Protein 3M3G (pdb70)

Organism: Hypocrea virens (NCBI:txid29875)

Foldseek 3Di:
DKEFADQVLQDFAAFLVPFQQPDDCQHCCNVPVDGGSVPQPPPSQEWAAQQQVGHPRNQQQWWKWKADDHAIDIHGHSHHDNHGIYGHPVNVCRRPVNCRVVVRMDDIDMDTDDNVSVVD

B-factor: mean 12.73, std 6.45, range [5.53, 40.03]

Structure (mmCIF, N/CA/C/O backbone):
data_3M3G
#
_entry.id   3M3G
#
_cell.length_a   28.238
_cell.length_b   46.365
_cell.length_c   88.104
_cell.angle_alpha   90.00
_cell.angle_beta   90.00
_cell.angle_gamma   90.00
#
_symmetry.space_group_name_H-M   'P 21 21 21'
#
loop_
_entity.id
_entity.type
_entity.pdbx_description
1 polymer 'Epl1 protein'
2 non-polymer 'BROMIDE ION'
3 non-polymer 'ZINC ION'
4 non-polymer 1,2-ETHANEDIOL
5 water water
#
loop_
_atom_site.group_PDB
_atom_site.id
_atom_site.type_symbol
_atom_site.label_atom_id
_atom_site.label_alt_id
_atom_site.label_comp_id
_atom_site.label_asym_id
_atom_site.label_entity_id
_atom_site.label_seq_id
_atom_site.pdbx_PDB_ins_code
_atom_site.Cartn_x
_atom_site.Cartn_y
_atom_site.Cartn_z
_atom_site.occupancy
_atom_site.B_iso_or_equiv
_atom_site.auth_seq_id
_atom_site.auth_comp_id
_atom_site.auth_asym_id
_atom_site.auth_atom_id
_atom_site.pdbx_PDB_model_num
ATOM 1 N N . ASP A 1 1 ? 6.410 25.177 21.044 1.00 14.55 19 ASP A N 1
ATOM 2 C CA . ASP A 1 1 ? 6.845 23.890 20.525 1.00 11.72 19 ASP A CA 1
ATOM 3 C C . ASP A 1 1 ? 7.609 23.128 21.586 1.00 12.27 19 ASP A C 1
ATOM 4 O O . ASP A 1 1 ? 8.335 23.721 22.385 1.00 14.79 19 ASP A O 1
ATOM 9 N N . THR A 1 2 ? 7.431 21.816 21.612 1.00 10.94 20 THR A N 1
ATOM 10 C CA . THR A 1 2 ? 8.104 20.992 22.603 1.00 10.27 20 THR A CA 1
ATOM 11 C C . THR A 1 2 ? 9.543 20.735 22.151 1.00 10.20 20 THR A C 1
ATOM 12 O O . THR A 1 2 ? 9.794 20.409 20.987 1.00 10.40 20 THR A O 1
ATOM 16 N N . VAL A 1 3 ? 10.488 20.911 23.068 1.00 8.90 21 VAL A N 1
ATOM 17 C CA . VAL A 1 3 ? 11.894 20.654 22.784 1.00 7.71 21 VAL A CA 1
ATOM 18 C C . VAL A 1 3 ? 12.414 19.680 23.820 1.00 7.39 21 VAL A C 1
ATOM 19 O O . VAL A 1 3 ? 12.272 19.919 25.014 1.00 8.82 21 VAL A O 1
ATOM 23 N N . SER A 1 4 ? 13.006 18.581 23.361 1.00 7.31 22 SER A N 1
ATOM 24 C CA . SER A 1 4 ? 13.686 17.654 24.257 1.00 8.06 22 SER A CA 1
ATOM 25 C C . SER A 1 4 ? 15.099 17.421 23.740 1.00 7.30 22 SER A C 1
ATOM 26 O O . SER A 1 4 ? 15.508 18.036 22.757 1.00 8.05 22 SER A O 1
ATOM 29 N N . TYR A 1 5 ? 15.850 16.558 24.415 1.00 8.41 23 TYR A N 1
ATOM 30 C CA . TYR A 1 5 ? 17.218 16.275 24.004 1.00 8.55 23 TYR A CA 1
ATOM 31 C C . TYR A 1 5 ? 17.408 14.807 23.681 1.00 9.68 23 TYR A C 1
ATOM 32 O O . TYR A 1 5 ? 16.648 13.942 24.136 1.00 8.71 23 TYR A O 1
ATOM 41 N N . ASP A 1 6 ? 18.437 14.538 22.889 1.00 9.08 24 ASP A N 1
ATOM 42 C CA . ASP A 1 6 ? 18.803 13.183 22.509 1.00 8.39 24 ASP A CA 1
ATOM 43 C C . ASP A 1 6 ? 20.319 13.194 22.354 1.00 8.48 24 ASP A C 1
ATOM 44 O O . ASP A 1 6 ? 20.848 13.905 21.495 1.00 7.74 24 ASP A O 1
ATOM 49 N N . THR A 1 7 ? 21.014 12.443 23.207 1.00 9.38 25 THR A N 1
ATOM 50 C CA . THR A 1 7 ? 22.471 12.477 23.213 1.00 9.33 25 THR A CA 1
ATOM 51 C C . THR A 1 7 ? 23.080 11.920 21.918 1.00 10.23 25 THR A C 1
ATOM 52 O O . THR A 1 7 ? 24.277 12.071 21.667 1.00 8.68 25 THR A O 1
ATOM 56 N N . GLY A 1 8 ? 22.257 11.301 21.078 1.00 9.88 26 GLY A N 1
ATOM 57 C CA . GLY A 1 8 ? 22.731 10.890 19.769 1.00 8.60 26 GLY A CA 1
ATOM 58 C C . GLY A 1 8 ? 23.271 12.078 18.985 1.00 7.78 26 GLY A C 1
ATOM 59 O O . GLY A 1 8 ? 24.227 11.948 18.206 1.00 9.10 26 GLY A O 1
ATOM 60 N N . TYR A 1 9 ? 22.662 13.245 19.180 1.00 6.62 27 TYR A N 1
ATOM 61 C CA . TYR A 1 9 ? 23.099 14.453 18.468 1.00 6.99 27 TYR A CA 1
ATOM 62 C C . TYR A 1 9 ? 24.378 15.057 19.034 1.00 6.63 27 TYR A C 1
ATOM 63 O O . TYR A 1 9 ? 24.931 15.968 18.435 1.00 7.67 27 TYR A O 1
ATOM 72 N N . ASP A 1 10 ? 24.839 14.549 20.184 1.00 6.49 28 ASP A N 1
ATOM 73 C CA . ASP A 1 10 ? 26.109 14.994 20.775 1.00 7.06 28 ASP A CA 1
ATOM 74 C C . ASP A 1 10 ? 27.312 14.198 20.281 1.00 8.99 28 ASP A C 1
ATOM 75 O O . ASP A 1 10 ? 28.448 14.501 20.644 1.00 10.07 28 ASP A O 1
ATOM 80 N N . ASN A 1 11 ? 27.062 13.179 19.463 1.00 8.73 29 ASN A N 1
ATOM 81 C CA . ASN A 1 11 ? 28.128 12.302 18.995 1.00 9.82 29 ASN A CA 1
ATOM 82 C C . ASN A 1 11 ? 28.728 12.800 17.679 1.00 7.69 29 ASN A C 1
ATOM 83 O O . ASN A 1 11 ? 28.149 12.615 16.610 1.00 7.70 29 ASN A O 1
ATOM 88 N N . GLY A 1 12 ? 29.893 13.433 17.761 1.00 8.42 30 GLY A N 1
ATOM 89 C CA . GLY A 1 12 ? 30.543 13.945 16.567 1.00 8.58 30 GLY A CA 1
ATOM 90 C C . GLY A 1 12 ? 30.868 12.898 15.512 1.00 6.96 30 GLY A C 1
ATOM 91 O O . GLY A 1 12 ? 30.947 13.218 14.323 1.00 8.00 30 GLY A O 1
ATOM 92 N N . SER A 1 13 ? 31.088 11.659 15.939 1.00 7.55 31 SER A N 1
ATOM 93 C CA . SER A 1 13 ? 31.480 10.606 15.010 1.00 8.82 31 SER A CA 1
ATOM 94 C C . SER A 1 13 ? 30.292 9.920 14.341 1.00 7.19 31 SER A C 1
ATOM 95 O O . SER A 1 13 ? 30.473 9.030 13.506 1.00 10.01 31 SER A O 1
ATOM 98 N N . ARG A 1 14 ? 29.076 10.335 14.688 1.00 7.25 32 ARG A N 1
ATOM 99 C CA . ARG A 1 14 ? 27.901 9.703 14.095 1.00 7.36 32 ARG A CA 1
ATOM 100 C C . ARG A 1 14 ? 27.787 10.037 12.618 1.00 7.92 32 ARG A C 1
ATOM 101 O O . ARG A 1 14 ? 27.813 11.206 12.241 1.00 7.71 32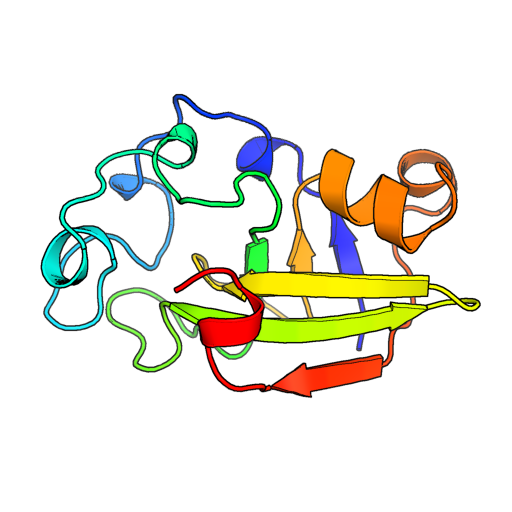 ARG A O 1
ATOM 109 N N . SER A 1 15 ? 27.670 8.995 11.795 1.00 8.07 33 SER A N 1
ATOM 110 C CA . SER A 1 15 ? 27.498 9.138 10.353 1.00 8.47 33 SER A CA 1
ATOM 111 C C . SER A 1 15 ? 26.193 9.859 10.039 1.00 7.15 33 SER A C 1
ATOM 112 O O . SER A 1 15 ? 25.156 9.574 10.660 1.00 7.39 33 SER A O 1
ATOM 115 N N . LEU A 1 16 ? 26.229 10.774 9.068 1.00 7.02 34 LEU A N 1
ATOM 116 C CA . LEU A 1 16 ? 24.994 11.424 8.614 1.00 7.77 34 LEU A CA 1
ATOM 117 C C . LEU A 1 16 ? 24.059 10.416 7.935 1.00 8.10 34 LEU A C 1
ATOM 118 O O . LEU A 1 16 ? 22.881 10.699 7.739 1.00 9.98 34 LEU A O 1
ATOM 123 N N . ASN A 1 17 ? 24.570 9.231 7.614 1.00 7.83 35 ASN A N 1
ATOM 124 C CA . ASN A 1 17 ? 23.706 8.171 7.101 1.00 11.08 35 ASN A CA 1
ATOM 125 C C . ASN A 1 17 ? 22.656 7.776 8.125 1.00 10.30 35 ASN A C 1
ATOM 126 O O . ASN A 1 17 ? 21.622 7.200 7.775 1.00 13.82 35 ASN A O 1
ATOM 131 N N . ASP A 1 18 ? 22.923 8.080 9.391 1.00 10.70 36 ASP A N 1
ATOM 132 C CA . ASP A 1 18 ? 22.046 7.678 10.482 1.00 13.15 36 ASP A CA 1
ATOM 133 C C . ASP A 1 18 ? 21.014 8.732 10.869 1.00 11.01 36 ASP A C 1
ATOM 134 O O . ASP A 1 18 ? 20.282 8.547 11.839 1.00 15.09 36 ASP A O 1
ATOM 139 N N . VAL A 1 19 ? 20.978 9.841 10.142 1.00 9.40 37 VAL A N 1
ATOM 140 C CA . VAL A 1 19 ? 19.895 10.818 10.292 1.00 7.76 37 VAL A CA 1
ATOM 141 C C . VAL A 1 19 ? 19.193 10.993 8.942 1.00 9.14 37 VAL A C 1
ATOM 142 O O . VAL A 1 19 ? 19.694 10.530 7.910 1.00 8.77 37 VAL A O 1
ATOM 146 N N . SER A 1 20 ? 18.033 11.646 8.934 1.00 6.67 38 SER A N 1
ATOM 147 C CA . SER A 1 20 ? 17.271 11.778 7.690 1.00 8.16 38 SER A CA 1
ATOM 148 C C . SER A 1 20 ? 18.040 12.523 6.600 1.00 7.93 38 SER A C 1
ATOM 149 O O . SER A 1 20 ? 17.962 12.176 5.426 1.00 9.23 38 SER A O 1
ATOM 152 N N . CYS A 1 21 ? 18.786 13.549 6.991 1.00 7.64 39 CYS A N 1
ATOM 153 C CA . CYS A 1 21 ? 19.359 14.472 6.020 1.00 6.76 39 CYS A CA 1
ATOM 154 C C . CYS A 1 21 ? 20.733 14.030 5.522 1.00 8.09 39 CYS A C 1
ATOM 155 O O . CYS A 1 21 ? 21.714 14.758 5.626 1.00 8.41 39 CYS A O 1
ATOM 158 N N . SER A 1 22 ? 20.767 12.817 4.976 1.00 7.06 40 SER A N 1
ATOM 159 C CA . SER A 1 22 ? 21.997 12.176 4.522 1.00 8.09 40 SER A CA 1
ATOM 160 C C 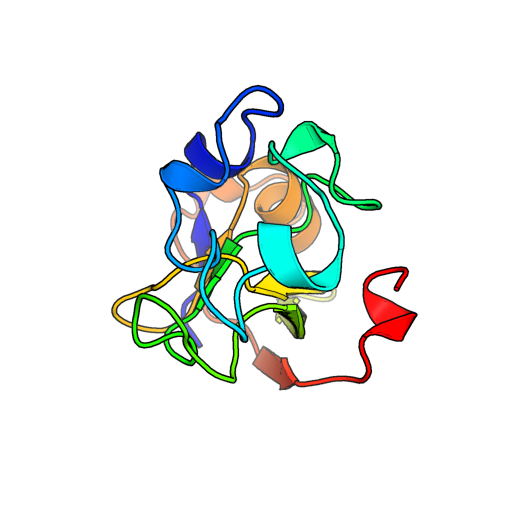. SER A 1 22 ? 22.302 12.540 3.069 1.00 9.17 40 SER A C 1
ATOM 161 O O . SER A 1 22 ? 22.796 13.635 2.787 1.00 8.35 40 SER A O 1
ATOM 164 N N . ASP A 1 23 ? 22.006 11.620 2.153 1.00 10.75 41 ASP A N 1
ATOM 165 C CA . ASP A 1 23 ? 22.173 11.877 0.726 1.00 9.02 41 ASP A CA 1
ATOM 166 C C . ASP A 1 23 ? 20.855 12.274 0.058 1.00 9.87 41 ASP A C 1
ATOM 167 O O . ASP A 1 23 ? 19.940 12.749 0.734 1.00 9.82 41 ASP A O 1
ATOM 172 N N . GLY A 1 24 ? 20.751 12.108 -1.258 1.00 9.75 42 GLY A N 1
ATOM 173 C CA . GLY A 1 24 ? 19.628 12.673 -1.987 1.00 9.48 42 GLY A CA 1
ATOM 174 C C . GLY A 1 24 ? 19.897 14.146 -2.246 1.00 9.46 42 GLY A C 1
ATOM 175 O O . GLY A 1 24 ? 20.767 14.737 -1.607 1.00 9.37 42 GLY A O 1
ATOM 176 N N . PRO A 1 25 ? 19.153 14.757 -3.179 1.00 10.06 43 PRO A N 1
ATOM 177 C CA . PRO A 1 25 ? 19.428 16.152 -3.539 1.00 9.81 43 PRO A CA 1
ATOM 178 C C . PRO A 1 25 ? 19.349 17.118 -2.356 1.00 10.16 43 PRO A C 1
ATOM 179 O O . PRO A 1 25 ? 20.097 18.099 -2.331 1.00 11.69 43 PRO A O 1
ATOM 183 N N . ASN A 1 26 ? 18.462 16.848 -1.401 1.00 8.62 44 ASN A N 1
ATOM 184 C CA . ASN A 1 26 ? 18.266 17.748 -0.269 1.00 10.14 44 ASN A CA 1
ATOM 185 C C . ASN A 1 26 ? 19.120 17.396 0.941 1.00 9.11 44 ASN A C 1
ATOM 186 O O . ASN A 1 26 ? 19.142 18.138 1.917 1.00 9.30 44 ASN A O 1
ATOM 191 N N . GLY A 1 27 ? 19.834 16.278 0.862 1.00 8.81 45 GLY A N 1
ATOM 192 C CA . GLY A 1 27 ? 20.668 15.817 1.961 1.00 7.63 45 GLY A CA 1
ATOM 193 C C . GLY A 1 27 ? 21.899 16.678 2.199 1.00 7.78 45 GLY A C 1
ATOM 194 O O . GLY A 1 27 ? 22.395 17.348 1.291 1.00 9.74 45 GLY A O 1
ATOM 195 N N . LEU A 1 28 ? 22.404 16.656 3.429 1.00 8.01 46 LEU A N 1
ATOM 196 C CA . LEU A 1 28 ? 23.552 17.482 3.789 1.00 7.87 46 LEU A CA 1
ATOM 197 C C . LEU A 1 28 ? 24.869 16.909 3.261 1.00 8.47 46 LEU A C 1
ATOM 198 O O . LEU A 1 28 ? 25.827 17.655 3.034 1.00 9.98 46 LEU A O 1
ATOM 203 N N . GLU A 1 29 ? 24.931 15.595 3.074 1.00 7.75 47 GLU A N 1
ATOM 204 C CA . GLU A 1 29 ? 26.091 15.003 2.411 1.00 10.10 47 GLU A CA 1
ATOM 205 C C . GLU A 1 29 ? 26.210 15.577 1.006 1.00 8.54 47 GLU A C 1
ATOM 206 O O . GLU A 1 29 ? 27.279 16.011 0.579 1.00 9.63 47 GLU A O 1
ATOM 212 N N . THR A 1 30 ? 25.087 15.606 0.302 1.00 8.46 48 THR A N 1
ATOM 213 C CA . THR A 1 30 ? 25.051 16.065 -1.079 1.00 10.94 48 THR A CA 1
ATOM 214 C C . THR A 1 30 ? 25.366 17.547 -1.193 1.00 12.28 48 THR A C 1
ATOM 215 O O . THR A 1 30 ? 26.145 17.969 -2.059 1.00 12.98 48 THR A O 1
ATOM 219 N N . ARG A 1 31 ? 24.775 18.340 -0.308 1.00 10.07 49 ARG A N 1
ATOM 220 C CA . ARG A 1 31 ? 24.862 19.785 -0.419 1.00 10.90 49 ARG A CA 1
ATOM 221 C C . ARG A 1 31 ? 26.140 20.372 0.161 1.00 13.26 49 ARG A C 1
ATOM 222 O O . ARG A 1 31 ? 26.643 21.369 -0.345 1.00 13.87 49 ARG A O 1
ATOM 230 N N . TYR A 1 32 ? 26.674 19.747 1.204 1.00 10.59 50 TYR A N 1
ATOM 231 C CA . TYR A 1 32 ? 27.810 20.329 1.925 1.00 13.19 50 TYR A CA 1
ATOM 232 C C . TYR A 1 32 ? 29.036 19.418 2.008 1.00 13.29 50 TYR A C 1
ATOM 233 O O . TYR A 1 32 ? 30.087 19.841 2.497 1.00 14.57 50 TYR A O 1
ATOM 242 N N . HIS A 1 33 ? 28.899 18.187 1.529 1.00 11.28 51 HIS A N 1
ATOM 243 C CA . HIS A 1 33 ? 29.935 17.162 1.640 1.00 13.65 51 HIS A CA 1
ATOM 244 C C . HIS A 1 33 ? 30.408 16.943 3.081 1.00 11.81 51 HIS A C 1
ATOM 245 O O . HIS A 1 33 ? 31.600 16.797 3.347 1.00 14.13 51 HIS A O 1
ATOM 252 N N . TRP A 1 34 ? 29.458 16.924 4.008 1.00 10.60 52 TRP A N 1
ATOM 253 C CA . TRP A 1 34 ? 29.734 16.480 5.371 1.00 9.51 52 TRP A CA 1
ATOM 254 C C . TRP A 1 34 ? 29.368 15.006 5.425 1.00 9.10 52 TRP A C 1
ATOM 255 O O . TRP A 1 34 ? 28.392 14.580 4.804 1.00 11.00 52 TRP A O 1
ATOM 266 N N . SER A 1 35 ? 30.127 14.221 6.178 1.00 9.75 53 SER A N 1
ATOM 267 C CA . SER A 1 35 ? 29.799 12.809 6.332 1.00 9.47 53 SER A CA 1
ATOM 268 C C . SER A 1 35 ? 29.478 12.424 7.771 1.00 7.84 53 SER A C 1
ATOM 269 O O . SER A 1 35 ? 28.991 11.323 8.009 1.00 8.00 53 SER A O 1
ATOM 272 N N . THR A 1 36 ? 29.748 13.333 8.710 1.00 6.09 54 THR A N 1
ATOM 273 C CA . THR A 1 36 ? 29.453 13.115 10.126 1.00 5.64 54 THR A CA 1
ATOM 274 C C . THR A 1 36 ? 28.867 14.354 10.789 1.00 6.56 54 THR A C 1
ATOM 275 O O . THR A 1 36 ? 28.961 15.471 10.263 1.00 6.67 54 THR A O 1
ATOM 279 N N . GLN A 1 37 ? 28.282 14.153 11.965 1.00 6.59 55 GLN A N 1
ATOM 280 C CA . GLN A 1 37 ? 27.748 15.263 12.747 1.00 6.86 55 GLN A CA 1
ATOM 281 C C . GLN A 1 37 ? 28.839 16.239 13.163 1.00 6.31 55 GLN A C 1
ATOM 282 O O . GLN A 1 37 ? 28.628 17.445 13.124 1.00 7.58 55 GLN A O 1
ATOM 288 N N . GLY A 1 38 ? 30.009 15.718 13.543 1.00 6.69 56 GLY A N 1
ATOM 289 C CA . GLY A 1 38 ? 31.096 16.554 14.029 1.00 7.27 56 GLY A CA 1
ATOM 290 C C . GLY A 1 38 ? 31.683 17.498 12.995 1.00 7.65 56 GLY A C 1
ATOM 291 O O . GLY A 1 38 ? 32.418 18.423 13.339 1.00 8.49 56 GLY A O 1
ATOM 292 N N . GLN A 1 39 ? 31.375 17.260 11.725 1.00 6.56 57 GLN A N 1
ATOM 293 C CA . GLN A 1 39 ? 31.842 18.139 10.647 1.00 6.88 57 GLN A CA 1
ATOM 294 C C . GLN A 1 39 ? 30.936 19.346 10.395 1.00 9.52 57 GLN A C 1
ATOM 295 O O . GLN A 1 39 ? 31.297 20.250 9.632 1.00 10.16 57 GLN A O 1
ATOM 301 N N . ILE A 1 40 ? 29.762 19.360 11.020 1.00 8.21 58 ILE A N 1
ATOM 302 C CA . ILE A 1 40 ? 28.826 20.469 10.844 1.00 8.68 58 ILE A CA 1
ATOM 303 C C . ILE A 1 40 ? 29.369 21.679 11.606 1.00 9.59 58 ILE A C 1
ATOM 304 O O . ILE A 1 40 ? 29.719 21.566 12.769 1.00 10.20 58 ILE A O 1
ATOM 309 N N . PRO A 1 41 ? 29.482 22.843 10.941 1.00 10.60 59 PRO A N 1
ATOM 310 C CA . PRO A 1 41 ? 30.219 23.982 11.519 1.00 15.39 59 PRO A CA 1
ATOM 311 C C . PRO A 1 41 ? 30.007 24.285 13.015 1.00 17.53 59 PRO A C 1
ATOM 312 O O . PRO A 1 41 ? 30.982 24.387 13.768 1.00 20.85 59 PRO A O 1
ATOM 316 N N . ARG A 1 42 ? 28.756 24.427 13.430 1.00 12.82 60 ARG A N 1
ATOM 317 C CA A ARG A 1 42 ? 28.431 24.760 14.819 0.73 10.74 60 ARG A CA 1
ATOM 318 C CA B ARG A 1 42 ? 28.419 24.762 14.809 0.27 10.80 60 ARG A CA 1
ATOM 319 C C . ARG A 1 42 ? 27.935 23.552 15.619 1.00 10.21 60 ARG A C 1
ATOM 320 O O . ARG A 1 42 ? 27.194 23.701 16.591 1.00 8.96 60 ARG A O 1
ATOM 335 N N . PHE A 1 43 ? 28.341 22.353 15.213 1.00 9.68 61 PHE A N 1
ATOM 336 C CA . PHE A 1 43 ? 28.070 21.170 16.023 1.00 8.80 61 PHE A CA 1
ATOM 337 C C . PHE A 1 43 ? 28.493 21.522 17.461 1.00 9.54 61 PHE A C 1
ATOM 338 O O . PHE A 1 43 ? 29.563 22.123 17.659 1.00 9.03 61 PHE A O 1
ATOM 346 N N . PRO A 1 44 ? 27.688 21.138 18.473 1.00 8.19 62 PRO A N 1
ATOM 347 C CA . PRO A 1 44 ? 26.523 20.244 18.467 1.00 7.08 62 PRO A CA 1
ATOM 348 C C . PRO A 1 44 ? 25.160 20.946 18.418 1.00 7.51 62 PRO A C 1
ATOM 349 O O . PRO A 1 44 ? 24.172 20.393 18.917 1.00 7.38 62 PRO A O 1
ATOM 353 N N . TYR A 1 45 ? 25.094 22.134 17.826 1.00 7.08 63 TYR A N 1
ATOM 354 C CA . TYR A 1 45 ? 23.818 22.853 17.712 1.00 7.24 63 TYR A CA 1
ATOM 355 C C . TYR A 1 45 ? 23.006 22.328 16.531 1.00 8.09 63 TYR A C 1
ATOM 356 O O . TYR A 1 45 ? 22.776 23.024 15.542 1.00 7.29 63 TYR A O 1
ATOM 365 N N . ILE A 1 46 ? 22.594 21.071 16.672 1.00 6.29 64 ILE A N 1
ATOM 366 C CA . ILE A 1 46 ? 21.859 20.350 15.641 1.00 8.55 64 ILE A CA 1
ATOM 367 C C . ILE A 1 46 ? 20.758 19.522 16.293 1.00 5.76 64 ILE A C 1
ATOM 368 O O . ILE A 1 46 ? 20.762 19.303 17.501 1.00 6.89 64 ILE A O 1
ATOM 373 N N . GLY A 1 47 ? 19.810 19.063 15.488 1.00 6.55 65 GLY A N 1
ATOM 374 C CA . GLY A 1 47 ? 18.793 18.169 16.003 1.00 7.35 65 GLY A CA 1
ATOM 375 C C . GLY A 1 47 ? 17.759 17.791 14.968 1.00 6.09 65 GLY A C 1
ATOM 376 O O . GLY A 1 47 ? 17.922 18.068 13.774 1.00 6.79 65 GLY A O 1
ATOM 377 N N . GLY A 1 48 ? 16.718 17.111 15.429 1.00 6.68 66 GLY A N 1
ATOM 378 C CA . GLY A 1 48 ? 15.598 16.742 14.584 1.00 6.86 66 GLY A CA 1
ATOM 379 C C . GLY A 1 48 ? 14.444 17.713 14.762 1.00 7.41 66 GLY A C 1
ATOM 380 O O . GLY A 1 48 ? 14.269 18.289 15.842 1.00 6.74 66 GLY A O 1
ATOM 381 N N . ALA A 1 49 ? 13.653 17.879 13.704 1.00 7.49 67 ALA A N 1
ATOM 382 C CA . ALA A 1 49 ? 12.500 18.770 13.713 1.00 7.56 67 ALA A CA 1
ATOM 383 C C . ALA A 1 49 ? 11.353 18.135 12.940 1.00 8.18 67 ALA A C 1
ATOM 384 O O . ALA A 1 49 ? 11.585 17.429 11.953 1.00 7.13 67 ALA A O 1
ATOM 386 N N . ALA A 1 50 ? 10.119 18.388 13.380 1.00 7.25 68 ALA A N 1
ATOM 387 C CA . ALA A 1 50 ? 8.958 17.857 12.669 1.00 7.24 68 ALA A CA 1
ATOM 388 C C . ALA A 1 50 ? 8.900 18.323 11.208 1.00 7.34 68 ALA A C 1
ATOM 389 O O . ALA A 1 50 ? 8.352 17.628 10.346 1.00 7.40 68 ALA A O 1
ATOM 391 N N . ALA A 1 51 ? 9.460 19.499 10.933 1.00 6.42 69 ALA A N 1
ATOM 392 C CA . ALA A 1 51 ? 9.525 20.002 9.563 1.00 9.14 69 ALA A CA 1
ATOM 393 C C . ALA A 1 51 ? 10.251 19.031 8.628 1.00 8.67 69 ALA A C 1
ATOM 394 O O . ALA A 1 51 ? 9.975 18.994 7.424 1.00 9.74 69 ALA A O 1
ATOM 396 N N . VAL A 1 52 ? 11.185 18.256 9.173 1.00 7.10 70 VAL A N 1
ATOM 397 C CA . VAL A 1 52 ? 11.864 17.230 8.380 1.00 7.26 70 VAL A CA 1
ATOM 398 C C . VAL A 1 52 ? 11.044 15.944 8.430 1.00 7.30 70 VAL A C 1
ATOM 399 O O . VAL A 1 52 ? 11.083 15.207 9.417 1.00 8.22 70 VAL A O 1
ATOM 403 N N . ALA A 1 53 ? 10.309 15.662 7.355 1.00 6.89 71 ALA A N 1
ATOM 404 C CA . ALA A 1 53 ? 9.413 14.508 7.333 1.00 7.20 71 ALA A CA 1
ATOM 405 C C . ALA A 1 53 ? 10.176 13.192 7.245 1.00 7.26 71 ALA A C 1
ATOM 406 O O . ALA A 1 53 ? 9.654 12.132 7.610 1.00 8.69 71 ALA A O 1
ATOM 408 N N . GLY A 1 54 ? 11.405 13.264 6.746 1.00 8.47 72 GLY A N 1
ATOM 409 C CA . GLY A 1 54 ? 12.208 12.082 6.510 1.00 9.15 72 GLY A CA 1
ATOM 410 C C . GLY A 1 54 ? 13.263 12.336 5.453 1.00 9.86 72 GLY A C 1
ATOM 411 O O . GLY A 1 54 ? 13.646 13.482 5.196 1.00 8.32 72 GLY A O 1
ATOM 412 N N . TRP A 1 55 ? 13.741 11.254 4.852 1.00 8.76 73 TRP A N 1
ATOM 413 C CA . TRP A 1 55 ? 14.804 11.324 3.854 1.00 9.00 73 TRP A CA 1
ATOM 414 C C . TRP A 1 55 ? 14.480 12.297 2.713 1.00 9.75 73 TRP A C 1
ATOM 415 O O . TRP A 1 55 ? 13.349 12.349 2.228 1.00 9.86 73 TRP A O 1
ATOM 426 N N . ASN A 1 56 ? 15.489 13.058 2.292 1.00 8.89 74 ASN A N 1
ATOM 427 C CA . ASN A 1 56 ? 15.359 14.021 1.198 1.00 7.72 74 ASN A CA 1
ATOM 428 C C . ASN A 1 56 ? 14.373 15.168 1.451 1.00 9.88 74 ASN A C 1
ATOM 429 O O . ASN A 1 56 ? 13.906 15.820 0.509 1.00 10.64 74 ASN A O 1
ATOM 434 N N . SER A 1 57 ? 14.069 15.430 2.723 1.00 9.10 75 SER A N 1
ATOM 435 C CA . SER A 1 57 ? 13.206 16.558 3.051 1.00 9.05 75 SER A CA 1
ATOM 436 C C . SER A 1 57 ? 13.780 17.900 2.591 1.00 7.76 75 SER A C 1
ATOM 437 O O . SER A 1 57 ? 14.959 18.189 2.795 1.00 8.85 75 SER A O 1
ATOM 440 N N . ALA A 1 58 ? 12.931 18.748 2.017 1.00 8.35 76 ALA A N 1
ATOM 441 C CA . ALA A 1 58 ? 13.367 20.092 1.652 1.00 10.31 76 ALA A CA 1
ATOM 442 C C . ALA A 1 58 ? 13.687 20.951 2.877 1.00 12.57 76 ALA A C 1
ATOM 443 O O . ALA A 1 58 ? 14.336 21.994 2.759 1.00 13.35 76 ALA A O 1
ATOM 445 N N . SER A 1 59 ? 13.250 20.502 4.052 1.00 9.77 77 SER A N 1
ATOM 446 C CA . SER A 1 59 ? 13.563 21.203 5.301 1.00 9.88 77 SER A CA 1
ATOM 447 C C . SER A 1 59 ? 14.898 20.779 5.908 1.00 8.65 77 SER A C 1
ATOM 448 O O . SER A 1 59 ? 15.316 21.318 6.933 1.00 8.74 77 SER A O 1
ATOM 451 N N . CYS A 1 60 ? 15.569 19.808 5.291 1.00 8.52 78 CYS A N 1
ATOM 452 C CA . CYS A 1 60 ? 16.921 19.469 5.729 1.00 7.83 78 CYS A CA 1
ATOM 453 C C . CYS A 1 60 ? 17.802 20.709 5.661 1.00 9.30 78 CYS A C 1
ATOM 454 O O . CYS A 1 60 ? 17.778 21.443 4.668 1.00 9.82 78 CYS A O 1
ATOM 457 N N . GLY A 1 61 ? 18.582 20.942 6.708 1.00 9.36 79 GLY A N 1
ATOM 458 C CA . GLY A 1 61 ? 19.509 22.057 6.688 1.00 9.10 79 GLY A CA 1
ATOM 459 C C . GLY A 1 61 ? 18.869 23.414 6.912 1.00 11.48 79 GLY A C 1
ATOM 460 O O . GLY A 1 61 ? 19.492 24.434 6.636 1.00 11.60 79 GLY A O 1
ATOM 461 N N . THR A 1 62 ? 17.631 23.440 7.398 1.00 8.91 80 THR A N 1
ATOM 462 C CA . THR A 1 62 ? 17.023 24.701 7.807 1.00 8.39 80 THR A CA 1
ATOM 463 C C . THR A 1 62 ? 17.516 25.075 9.205 1.00 7.94 80 THR A C 1
ATOM 464 O O . THR A 1 62 ? 17.908 24.207 9.993 1.00 7.29 80 THR A O 1
ATOM 468 N N . CYS A 1 63 ? 17.521 26.372 9.488 1.00 8.52 81 CYS A N 1
ATOM 469 C CA . CYS A 1 63 ? 18.000 26.896 10.756 1.00 8.36 81 CYS A CA 1
ATOM 470 C C . CYS A 1 63 ? 16.828 27.394 11.593 1.00 7.74 81 CYS A C 1
ATOM 471 O O . CYS A 1 63 ? 15.938 28.079 11.080 1.00 8.90 81 CYS A O 1
ATOM 474 N N . TRP A 1 64 ? 16.836 27.044 12.879 1.00 7.90 82 TRP A N 1
ATOM 475 C CA . TRP A 1 64 ? 15.719 27.324 13.778 1.00 7.44 82 TRP A CA 1
ATOM 476 C C . TRP A 1 64 ? 16.175 28.039 15.040 1.00 8.24 82 TRP A C 1
ATOM 477 O O . TRP A 1 64 ? 17.114 27.602 15.730 1.00 8.23 82 TRP A O 1
ATOM 488 N N . LYS A 1 65 ? 15.490 29.139 15.330 1.00 7.49 83 LYS A N 1
ATOM 489 C CA . LYS A 1 65 ? 15.708 29.890 16.556 1.00 8.09 83 LYS A CA 1
ATOM 490 C C . LYS A 1 65 ? 14.789 29.346 17.634 1.00 9.37 83 LYS A C 1
ATOM 491 O O . LYS A 1 65 ? 13.570 29.335 17.465 1.00 9.44 83 LYS A O 1
ATOM 497 N N . LEU A 1 66 ? 15.373 28.876 18.734 1.00 7.12 84 LEU A N 1
ATOM 498 C CA . LEU A 1 66 ? 14.600 28.333 19.846 1.00 7.27 84 LEU A CA 1
ATOM 499 C C . LEU A 1 66 ? 14.779 29.248 21.043 1.00 8.16 84 LEU A C 1
ATOM 500 O O . LEU A 1 66 ? 15.910 29.571 21.410 1.00 8.26 84 LEU A O 1
ATOM 505 N N . GLN A 1 67 ? 13.660 29.663 21.637 1.00 7.30 85 GLN A N 1
ATOM 506 C CA . GLN A 1 67 ? 13.672 30.551 22.802 1.00 7.73 85 GLN A CA 1
ATOM 507 C C . GLN A 1 67 ? 12.981 29.911 23.999 1.00 8.30 85 GLN A C 1
ATOM 508 O O . GLN A 1 67 ? 11.879 29.391 23.878 1.00 8.32 85 GLN A O 1
ATOM 514 N N . TYR A 1 68 ? 13.637 29.971 25.156 1.00 7.04 86 TYR A N 1
ATOM 515 C CA . TYR A 1 68 ? 13.082 29.446 26.398 1.00 8.45 86 TYR A CA 1
ATOM 516 C C . TYR A 1 68 ? 13.701 30.167 27.594 1.00 9.32 86 TYR A C 1
ATOM 517 O O . TYR A 1 68 ? 14.928 30.283 27.693 1.00 8.93 86 TYR A O 1
ATOM 526 N N . SER A 1 69 ? 12.836 30.677 28.469 1.00 9.21 87 SER A N 1
ATOM 527 C CA . SER A 1 69 ? 13.231 31.238 29.761 1.00 10.91 87 SER A CA 1
ATOM 528 C C . SER A 1 69 ? 14.426 32.179 29.672 1.00 9.81 87 SER A C 1
ATOM 529 O O . SER A 1 69 ? 15.388 32.052 30.432 1.00 11.69 87 SER A O 1
ATOM 532 N N . GLY A 1 70 ? 14.345 33.117 28.736 1.00 10.44 88 GLY A N 1
ATOM 533 C CA . 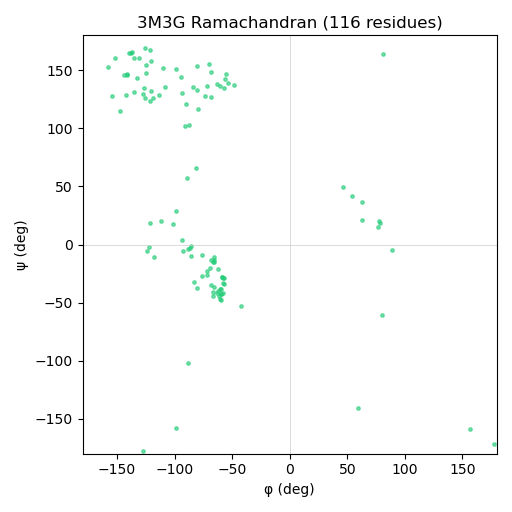GLY A 1 70 ? 15.354 34.152 28.579 1.00 10.64 88 GLY A CA 1
ATOM 534 C C . GLY A 1 70 ? 16.521 33.811 27.667 1.00 9.55 88 GLY A C 1
ATOM 535 O O . GLY A 1 70 ? 17.372 34.669 27.400 1.00 9.87 88 GLY A O 1
ATOM 536 N N . HIS A 1 71 ? 16.555 32.571 27.184 1.00 8.85 89 HIS A N 1
ATOM 537 C CA . HIS A 1 71 ? 17.667 32.080 26.373 1.00 7.80 89 HIS A CA 1
ATOM 538 C C . HIS A 1 71 ? 17.273 31.856 24.921 1.00 7.12 89 HIS A C 1
ATOM 539 O O . HIS A 1 71 ? 16.116 31.550 24.613 1.00 8.79 89 HIS A O 1
ATOM 546 N N . THR A 1 72 ? 18.256 31.989 24.036 1.00 7.40 90 THR A N 1
ATOM 547 C CA . THR A 1 72 ? 18.045 31.790 22.610 1.00 7.61 90 THR A CA 1
ATOM 548 C C . THR A 1 72 ? 19.187 30.962 22.065 1.00 10.62 90 THR A C 1
ATOM 549 O O . THR A 1 72 ? 20.360 31.245 22.328 1.00 10.92 90 THR A O 1
ATOM 553 N N . ILE A 1 73 ? 18.848 29.925 21.311 1.00 8.35 91 ILE A N 1
ATOM 554 C CA . ILE A 1 73 ? 19.861 29.196 20.567 1.00 7.87 91 ILE A CA 1
ATOM 555 C C . ILE A 1 73 ? 19.401 29.045 19.133 1.00 7.31 91 ILE A C 1
ATOM 556 O O . ILE A 1 73 ? 18.216 29.180 18.840 1.00 8.04 91 ILE A O 1
ATOM 561 N N . TYR A 1 74 ? 20.346 28.771 18.242 1.00 7.53 92 TYR A N 1
ATOM 562 C CA . TYR A 1 74 ? 20.032 28.496 16.848 1.00 7.71 92 TYR A CA 1
ATOM 563 C C . TYR A 1 74 ? 20.505 27.094 16.541 1.00 9.44 92 TYR A C 1
ATOM 564 O O . TYR A 1 74 ? 21.671 26.765 16.780 1.00 8.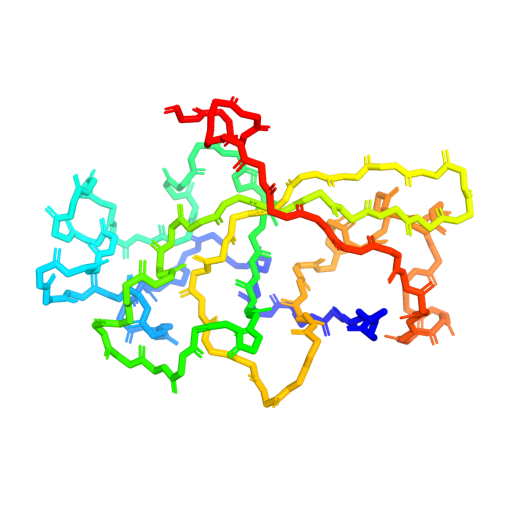99 92 TYR A O 1
ATOM 573 N N . VAL A 1 75 ? 19.609 26.260 16.015 1.00 7.12 93 VAL A N 1
ATOM 574 C CA . VAL A 1 75 ? 19.977 24.889 15.683 1.00 7.80 93 VAL A CA 1
ATOM 575 C C . VAL A 1 75 ? 19.685 24.545 14.227 1.00 7.45 93 VAL A C 1
ATOM 576 O O . VAL A 1 75 ? 18.715 25.031 13.640 1.00 7.28 93 VAL A O 1
ATOM 580 N N . LEU A 1 76 ? 20.522 23.684 13.662 1.00 5.77 94 LEU A N 1
ATOM 581 C CA . LEU A 1 76 ? 20.333 23.202 12.298 1.00 6.73 94 LEU A CA 1
ATOM 582 C C . LEU A 1 76 ? 19.548 21.899 12.335 1.00 7.37 94 LEU A C 1
ATOM 583 O O . LEU A 1 76 ? 19.882 20.982 13.096 1.00 7.81 94 LEU A O 1
ATOM 588 N N . ALA A 1 77 ? 18.495 21.830 11.525 1.00 7.12 95 ALA A N 1
ATOM 589 C CA . ALA A 1 77 ? 17.681 20.620 11.414 1.00 6.84 95 ALA A CA 1
ATOM 590 C C . ALA A 1 77 ? 18.385 19.608 10.511 1.00 7.29 95 ALA A C 1
ATOM 591 O O . ALA A 1 77 ? 18.603 19.866 9.324 1.00 7.78 95 ALA A O 1
ATOM 593 N N . VAL A 1 78 ? 18.746 18.464 11.079 1.00 6.65 96 VAL A N 1
ATOM 594 C CA . VAL A 1 78 ? 19.474 17.435 10.342 1.00 7.05 96 VAL A CA 1
ATOM 595 C C . VAL A 1 78 ? 18.727 16.108 10.334 1.00 8.77 96 VAL A C 1
ATOM 596 O O . VAL A 1 78 ? 19.187 15.141 9.734 1.00 7.87 96 VAL A O 1
ATOM 600 N N . ASP A 1 79 ? 17.578 16.059 11.009 1.00 6.98 97 ASP A N 1
ATOM 601 C CA . ASP A 1 79 ? 16.893 14.793 11.234 1.00 7.14 97 ASP A CA 1
ATOM 602 C C . ASP A 1 79 ? 15.388 15.016 11.376 1.00 6.62 97 ASP A C 1
ATOM 603 O O . ASP A 1 79 ? 14.930 16.125 11.645 1.00 7.23 97 ASP A O 1
ATOM 608 N N . HIS A 1 80 ? 14.646 13.934 11.182 1.00 6.39 98 HIS A N 1
ATOM 609 C CA . HIS A 1 80 ? 13.214 13.848 11.453 1.00 6.98 98 HIS A CA 1
ATOM 610 C C . HIS A 1 80 ? 12.915 13.904 12.947 1.00 7.47 98 HIS A C 1
ATOM 611 O O . HIS A 1 80 ? 13.709 13.442 13.761 1.00 6.68 98 HIS A O 1
ATOM 618 N N . ALA A 1 81 ? 11.762 14.469 13.296 1.00 6.75 99 ALA A N 1
ATOM 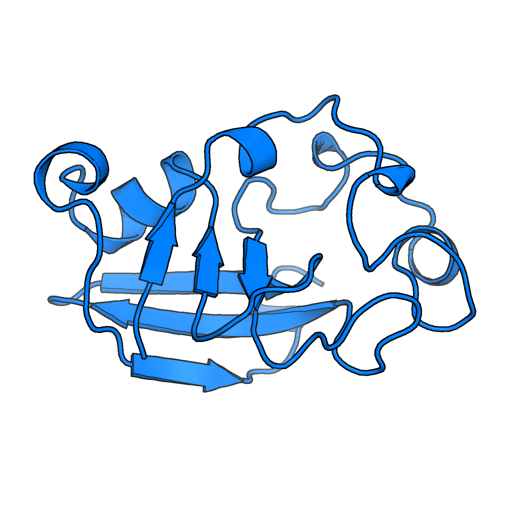619 C CA . ALA A 1 81 ? 11.186 14.331 14.633 1.00 7.19 99 ALA A CA 1
ATOM 620 C C . ALA A 1 81 ? 9.669 14.190 14.453 1.00 7.13 99 ALA A C 1
ATOM 621 O O . ALA A 1 81 ? 9.087 14.781 13.531 1.00 8.37 99 ALA A O 1
ATOM 623 N N . ALA A 1 82 ? 9.023 13.416 15.323 1.00 5.53 100 ALA A N 1
ATOM 624 C CA . ALA A 1 82 ? 7.572 13.230 15.201 1.00 7.21 100 ALA A CA 1
ATOM 625 C C . ALA A 1 82 ? 6.801 14.525 15.459 1.00 8.38 100 ALA A C 1
ATOM 626 O O . ALA A 1 82 ? 5.762 14.781 14.847 1.00 8.92 100 ALA A O 1
ATOM 628 N N . SER A 1 83 ? 7.295 15.325 16.393 1.00 7.48 101 SER A N 1
ATOM 629 C CA . SER A 1 83 ? 6.720 16.633 16.686 1.00 9.14 101 SER A CA 1
ATOM 630 C C . SER A 1 83 ? 7.779 17.489 17.366 1.00 7.71 101 SER A C 1
ATOM 631 O O . SER A 1 83 ? 8.685 16.961 18.015 1.00 8.35 101 SER A O 1
ATOM 634 N N . GLY A 1 84 ? 7.674 18.800 17.213 1.00 7.20 102 GLY A N 1
ATOM 635 C CA . GLY A 1 84 ? 8.602 19.698 17.877 1.00 7.57 102 GLY A CA 1
ATOM 636 C C . GLY A 1 84 ? 10.039 19.424 17.467 1.00 8.10 102 GLY A C 1
ATOM 637 O O . GLY A 1 84 ? 10.321 19.122 16.303 1.00 6.85 102 GLY A O 1
ATOM 638 N N . PHE A 1 85 ? 10.942 19.509 18.445 1.00 6.88 103 PHE A N 1
ATOM 639 C CA . PHE A 1 85 ? 12.382 19.369 18.213 1.00 7.49 103 PHE A CA 1
ATOM 640 C C . PHE A 1 85 ? 13.006 18.421 19.222 1.00 7.79 103 PHE A C 1
ATOM 641 O O . PHE A 1 85 ? 12.612 18.413 20.391 1.00 7.51 103 PHE A O 1
ATOM 649 N N . ASN A 1 86 ? 13.983 17.641 18.762 1.00 6.23 104 ASN A N 1
ATOM 650 C CA . ASN A 1 86 ? 14.921 16.949 19.653 1.00 5.81 104 ASN A CA 1
ATOM 651 C C . ASN A 1 86 ? 16.330 17.401 19.314 1.00 6.99 104 ASN A C 1
ATOM 652 O O . ASN A 1 86 ? 16.771 17.273 18.175 1.00 7.71 104 ASN A O 1
ATOM 657 N N . ILE A 1 87 ? 17.045 17.916 20.305 1.00 5.68 105 ILE A N 1
ATOM 658 C CA . ILE A 1 87 ? 18.348 18.501 20.033 1.00 6.17 105 ILE A CA 1
ATOM 659 C C . ILE A 1 87 ? 19.443 17.885 20.901 1.00 7.09 105 ILE A C 1
ATOM 660 O O . ILE A 1 87 ? 19.158 17.156 21.839 1.00 7.54 105 ILE A O 1
ATOM 665 N N . ALA A 1 88 ? 20.697 18.177 20.579 1.00 5.93 106 ALA A N 1
ATOM 666 C CA . ALA A 1 88 ? 21.811 17.702 21.396 1.00 7.21 106 ALA A CA 1
ATOM 667 C C . ALA A 1 88 ? 21.629 18.136 22.844 1.00 7.51 106 ALA A C 1
ATOM 668 O O . ALA A 1 88 ? 21.090 19.214 23.120 1.00 7.47 106 ALA A O 1
ATOM 670 N N . LEU A 1 89 ? 22.086 17.296 23.764 1.00 7.50 107 LEU A N 1
ATOM 671 C CA . LEU A 1 89 ? 22.058 17.645 25.184 1.00 9.56 107 LEU A CA 1
ATOM 672 C C . LEU A 1 89 ? 22.830 18.937 25.448 1.00 8.16 107 LEU A C 1
ATOM 673 O O . LEU A 1 89 ? 22.391 19.781 26.231 1.00 8.91 107 LEU A O 1
ATOM 678 N N . 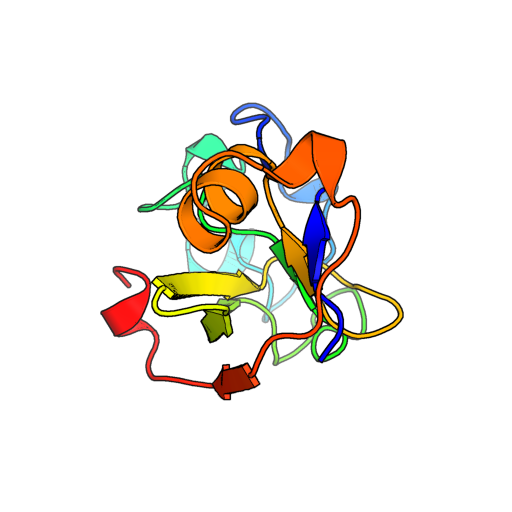ASP A 1 90 ? 23.988 19.102 24.812 1.00 8.71 108 ASP A N 1
ATOM 679 C CA . ASP A 1 90 ? 24.758 20.322 25.036 1.00 9.65 108 ASP A CA 1
ATOM 680 C C . ASP A 1 90 ? 23.946 21.541 24.631 1.00 10.59 108 ASP A C 1
ATOM 681 O O . ASP A 1 90 ? 23.948 22.553 25.336 1.00 9.56 108 ASP A O 1
ATOM 686 N N . ALA A 1 91 ? 23.254 21.441 23.496 1.00 9.83 109 ALA A N 1
ATOM 687 C CA . ALA A 1 91 ? 22.426 22.542 23.017 1.00 8.84 109 ALA A CA 1
ATOM 688 C C . ALA A 1 91 ? 21.257 22.781 23.960 1.00 8.41 109 ALA A C 1
ATOM 689 O O . ALA A 1 91 ? 20.907 23.929 24.244 1.00 8.59 109 ALA A O 1
ATOM 691 N N . MET A 1 92 ? 20.640 21.710 24.456 1.00 7.32 110 MET A N 1
ATOM 692 C CA . MET A 1 92 ? 19.526 21.913 25.384 1.00 9.01 110 MET A CA 1
ATOM 693 C C . MET A 1 92 ? 19.993 22.500 26.719 1.00 8.66 110 MET A C 1
ATOM 694 O O . MET A 1 92 ? 19.266 23.278 27.342 1.00 8.48 110 MET A O 1
ATOM 699 N N . ASN A 1 93 ? 21.185 22.125 27.176 1.00 7.39 111 ASN A N 1
ATOM 700 C CA . ASN A 1 93 ? 21.749 22.775 28.369 1.00 7.71 111 ASN A CA 1
ATOM 701 C C . ASN A 1 93 ? 21.924 24.285 28.156 1.00 9.42 111 ASN A C 1
ATOM 702 O O . ASN A 1 93 ? 21.600 25.078 29.039 1.00 10.48 111 ASN A O 1
ATOM 707 N N . ALA A 1 94 ? 22.410 24.690 26.981 1.00 9.27 112 ALA A N 1
ATOM 708 C CA . ALA A 1 94 ? 22.521 26.117 26.673 1.00 10.87 112 ALA A CA 1
ATOM 709 C C . ALA A 1 94 ? 21.151 26.798 26.723 1.00 12.02 112 ALA A C 1
ATOM 710 O O . ALA A 1 94 ? 21.011 27.934 27.187 1.00 13.20 112 ALA A O 1
ATOM 712 N N . LEU A 1 95 ? 20.136 26.097 26.243 1.00 7.74 113 LEU A N 1
ATOM 713 C CA . LEU A 1 95 ? 18.799 26.668 26.173 1.00 8.60 113 LEU A CA 1
ATOM 714 C C . LEU A 1 95 ? 18.149 26.798 27.551 1.00 8.85 113 LEU A C 1
ATOM 715 O O . LEU A 1 95 ? 17.294 27.661 27.750 1.00 9.59 113 LEU A O 1
ATOM 720 N N . THR A 1 96 ? 18.558 25.947 28.496 1.00 8.09 114 THR A N 1
ATOM 721 C CA . THR A 1 96 ? 17.842 25.817 29.764 1.00 9.20 114 THR A CA 1
ATOM 722 C C . THR A 1 96 ? 18.674 26.112 31.016 1.00 13.26 114 THR A C 1
ATOM 723 O O . THR A 1 96 ? 18.295 25.705 32.104 1.00 13.26 114 THR A O 1
ATOM 727 N N . GLY A 1 97 ? 19.798 26.795 30.864 1.00 11.21 115 GLY A N 1
ATOM 728 C CA . GLY A 1 97 ? 20.637 27.118 32.003 1.00 13.70 115 GLY A CA 1
ATOM 729 C C . GLY A 1 97 ? 21.184 25.870 32.677 1.00 14.78 115 GLY A C 1
ATOM 730 O O . GLY A 1 97 ? 21.318 25.820 33.899 1.00 17.58 115 GLY A O 1
ATOM 731 N N . GLY A 1 98 ? 21.504 24.855 31.878 1.00 11.19 116 GLY A N 1
ATOM 732 C CA . GLY A 1 98 ? 22.118 23.648 32.393 1.00 12.28 116 GLY A CA 1
ATOM 733 C C . GLY A 1 98 ? 21.161 22.691 33.082 1.00 15.64 116 GLY A C 1
ATOM 734 O O . GLY A 1 98 ? 21.588 21.836 33.854 1.00 16.86 116 GLY A O 1
ATOM 735 N N . GLN A 1 99 ? 19.868 22.819 32.798 1.00 12.04 117 GLN A N 1
ATOM 736 C CA . GLN A 1 99 ? 18.856 22.026 33.491 1.00 13.42 117 GLN A CA 1
ATOM 737 C C . GLN A 1 99 ? 18.181 20.999 32.591 1.00 12.98 117 GLN A C 1
ATOM 738 O O . GLN A 1 99 ? 17.090 20.518 32.894 1.00 12.47 117 GLN A O 1
ATOM 744 N N . ALA A 1 100 ? 18.822 20.656 31.482 1.00 11.14 118 ALA A N 1
ATOM 745 C CA . ALA A 1 100 ? 18.175 19.784 30.510 1.00 11.22 118 ALA A CA 1
ATOM 746 C C . ALA A 1 100 ? 17.775 18.412 31.068 1.00 9.62 118 ALA A C 1
ATOM 747 O O . ALA A 1 100 ? 16.658 17.951 30.845 1.00 10.75 118 ALA A O 1
ATOM 749 N N . VAL A 1 101 ? 18.689 17.742 31.766 1.00 13.45 119 VAL A N 1
ATOM 750 C CA . VAL A 1 101 ? 18.385 16.410 32.283 1.00 12.86 119 VAL A CA 1
ATOM 751 C C . VAL A 1 101 ? 17.246 16.488 33.298 1.00 14.29 119 VAL A C 1
ATOM 752 O O . VAL A 1 101 ? 16.324 15.670 33.291 1.00 15.03 119 VAL A O 1
ATOM 756 N N . GLN A 1 102 ? 17.304 17.508 34.146 1.00 13.73 120 GLN A N 1
ATOM 757 C CA . GLN A 1 102 ? 16.287 17.732 35.161 1.00 14.97 120 GLN A CA 1
ATOM 758 C C . GLN A 1 102 ? 14.896 17.983 34.562 1.00 15.99 120 GLN A C 1
ATOM 759 O O . GLN A 1 102 ? 13.902 17.418 35.023 1.00 16.24 120 GLN A O 1
ATOM 765 N N . LEU A 1 103 ? 14.827 18.811 33.521 1.00 12.50 121 LEU A N 1
ATOM 766 C CA . LEU A 1 103 ? 13.554 19.177 32.898 1.00 12.86 121 LEU A CA 1
ATOM 767 C C . LEU A 1 103 ? 13.006 18.128 31.927 1.00 13.61 121 LEU A C 1
ATOM 768 O O . LEU A 1 103 ? 11.793 17.912 31.857 1.00 12.88 121 LEU A O 1
ATOM 773 N N . GLY A 1 104 ? 13.894 17.488 31.173 1.00 11.54 122 GLY A N 1
ATOM 774 C CA . GLY A 1 104 ? 13.484 16.492 30.197 1.00 12.98 122 GLY A CA 1
ATOM 775 C C . GLY A 1 104 ? 12.977 17.105 28.901 1.00 12.43 122 GLY A C 1
ATOM 776 O O . GLY A 1 104 ? 13.542 16.880 27.827 1.00 11.87 122 GLY A O 1
ATOM 777 N N . ARG A 1 105 ? 11.911 17.892 29.010 1.00 12.60 123 ARG A N 1
ATOM 778 C CA . A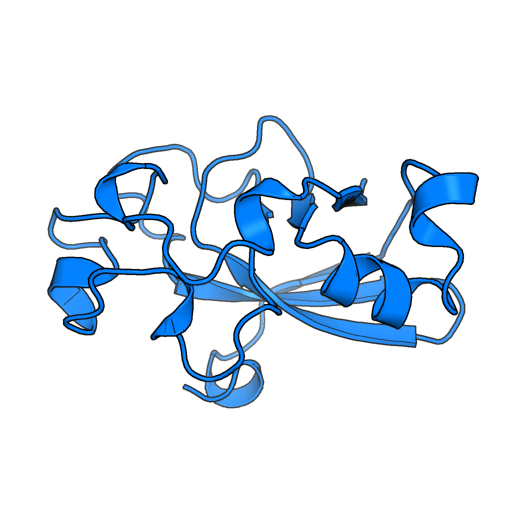RG A 1 105 ? 11.268 18.528 27.859 1.00 11.24 123 ARG A CA 1
ATOM 779 C C . ARG A 1 105 ? 10.784 19.908 28.279 1.00 14.03 123 ARG A C 1
ATOM 780 O O . ARG A 1 105 ? 10.377 20.096 29.429 1.00 12.99 123 ARG A O 1
ATOM 788 N N . VAL A 1 106 ? 10.827 20.871 27.360 1.00 10.14 124 VAL A N 1
ATOM 789 C CA . VAL A 1 106 ? 10.326 22.217 27.644 1.00 9.75 124 VAL A CA 1
ATOM 790 C C . VAL A 1 106 ? 9.475 22.760 26.498 1.00 9.60 124 VAL A C 1
ATOM 791 O O . VAL A 1 106 ? 9.539 22.268 25.368 1.00 10.58 124 VAL A O 1
ATOM 795 N N . SER A 1 107 ? 8.662 23.764 26.803 1.00 10.49 125 SER A N 1
ATOM 796 C CA A SER A 1 107 ? 7.917 24.471 25.776 0.50 11.85 125 SER A CA 1
ATOM 797 C CA B SER A 1 107 ? 7.910 24.476 25.783 0.50 11.85 125 SER A CA 1
ATOM 798 C C . SER A 1 107 ? 8.709 25.703 25.377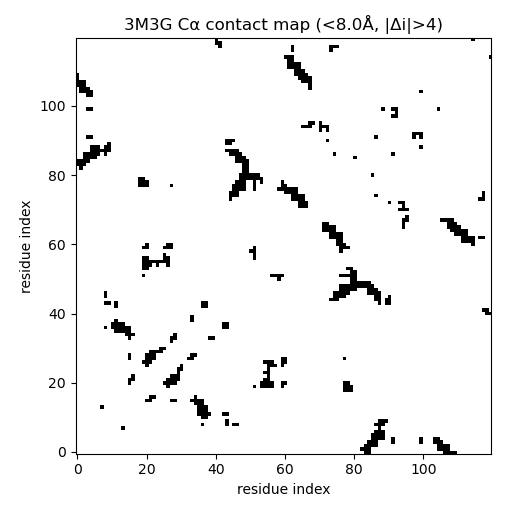 1.00 11.74 125 SER A C 1
ATOM 799 O O . SER A 1 107 ? 8.973 26.585 26.209 1.00 13.83 125 SER A O 1
ATOM 804 N N . ALA A 1 108 ? 9.102 25.747 24.110 1.00 10.61 126 ALA A N 1
ATOM 805 C CA . ALA A 1 108 ? 9.923 26.821 23.584 1.00 10.06 126 ALA A CA 1
ATOM 806 C C . ALA A 1 108 ? 9.260 27.459 22.381 1.00 12.63 126 ALA A C 1
ATOM 807 O O . ALA A 1 108 ? 8.471 26.827 21.677 1.00 15.75 126 ALA A O 1
ATOM 809 N N . THR A 1 109 ? 9.595 28.715 22.134 1.00 11.02 127 THR A N 1
ATOM 810 C CA . THR A 1 109 ? 9.168 29.368 20.910 1.00 11.08 127 THR A CA 1
ATOM 811 C C . THR A 1 109 ? 10.160 28.998 19.812 1.00 9.39 127 THR A C 1
ATOM 812 O O . THR A 1 109 ? 11.377 29.019 20.038 1.00 11.92 127 THR A O 1
ATOM 816 N N . ALA A 1 110 ? 9.656 28.647 18.633 1.00 10.72 128 ALA A N 1
ATOM 817 C CA . ALA A 1 110 ? 10.504 28.237 17.517 1.00 10.66 128 ALA A CA 1
ATOM 818 C C . ALA A 1 110 ? 10.181 29.055 16.274 1.00 12.51 128 ALA A C 1
ATOM 819 O O . ALA A 1 110 ? 9.005 29.241 15.944 1.00 13.52 128 ALA A O 1
ATOM 821 N N . THR A 1 111 ? 11.224 29.523 15.590 1.00 9.40 129 THR A N 1
ATOM 822 C CA . THR A 1 111 ? 11.081 30.350 14.399 1.00 9.39 129 THR A CA 1
ATOM 823 C C . THR A 1 111 ? 12.158 29.983 13.391 1.00 11.30 129 THR A C 1
ATOM 824 O O . THR A 1 111 ? 13.334 29.949 13.732 1.00 10.59 129 THR A O 1
ATOM 828 N N . GLN A 1 112 ? 11.761 29.717 12.148 1.00 10.79 130 GLN A N 1
ATOM 829 C CA . GLN A 1 112 ? 12.734 29.459 11.103 1.00 10.72 130 GLN A CA 1
ATOM 830 C C . GLN A 1 112 ? 13.444 30.757 10.732 1.00 11.18 130 GLN A C 1
ATOM 831 O O . GLN A 1 112 ? 12.806 31.805 10.579 1.00 14.42 130 GLN A O 1
ATOM 837 N N . VAL A 1 113 ? 14.762 30.689 10.580 1.00 9.64 131 VAL A N 1
ATOM 838 C CA . VAL A 1 113 ? 15.557 31.871 10.266 1.00 11.42 131 VAL A CA 1
ATOM 839 C C . VAL A 1 113 ? 16.599 31.564 9.191 1.00 11.67 131 VAL A C 1
ATOM 840 O O . VAL A 1 113 ? 16.865 30.390 8.896 1.00 12.83 131 VAL A O 1
ATOM 844 N N . PRO A 1 114 ? 17.191 32.615 8.597 1.00 12.24 132 PRO A N 1
ATOM 845 C CA . PRO A 1 114 ? 18.236 32.437 7.580 1.00 14.14 132 PRO A CA 1
ATOM 846 C C . PRO A 1 114 ? 19.405 31.602 8.114 1.00 13.02 132 PRO A C 1
ATOM 847 O O . PRO A 1 114 ? 19.762 31.737 9.278 1.00 12.79 132 PRO A O 1
ATOM 851 N N . VAL A 1 115 ? 19.989 30.745 7.278 1.00 11.02 133 VAL A N 1
ATOM 852 C CA . VAL A 1 115 ? 21.008 29.808 7.752 1.00 14.51 133 VAL A CA 1
ATOM 853 C C . VAL A 1 115 ? 22.327 30.448 8.190 1.00 12.43 133 VAL A C 1
ATOM 854 O O . VAL A 1 115 ? 23.159 29.799 8.836 1.00 13.63 133 VAL A O 1
ATOM 858 N N . LYS A 1 116 ? 22.528 31.718 7.845 1.00 13.72 134 LYS A N 1
ATOM 859 C CA . LYS A 1 116 ? 23.696 32.433 8.345 1.00 14.95 134 LYS A CA 1
ATOM 860 C C . LYS A 1 116 ? 23.715 32.431 9.873 1.00 14.80 134 LYS A C 1
ATOM 861 O O . LYS A 1 116 ? 24.776 32.468 10.486 1.00 14.53 134 LYS A O 1
ATOM 867 N N . ASN A 1 117 ? 22.531 32.365 10.482 1.00 14.75 135 ASN A N 1
ATOM 868 C CA . ASN A 1 117 ? 22.416 32.317 11.937 1.00 12.66 135 ASN A CA 1
ATOM 869 C C . ASN A 1 117 ? 22.926 30.997 12.529 1.00 12.66 135 ASN A C 1
ATOM 870 O O . ASN A 1 117 ? 23.238 30.916 13.717 1.00 15.33 135 ASN A O 1
ATOM 875 N N . CYS A 1 118 ? 22.987 29.965 11.691 1.00 13.43 136 CYS A N 1
ATOM 876 C CA . CYS A 1 118 ? 23.541 28.675 12.089 1.00 14.26 136 CYS A CA 1
ATOM 877 C C . CYS A 1 118 ? 24.964 28.522 11.554 1.00 18.29 136 CYS A C 1
ATOM 878 O O . CYS A 1 118 ? 25.495 27.409 11.481 1.00 18.68 136 CYS A O 1
ATOM 881 N N . GLY A 1 119 ? 25.572 29.645 11.176 1.00 15.67 137 GLY A N 1
ATOM 882 C CA . GLY A 1 119 ? 26.965 29.657 10.764 1.00 18.73 137 GLY A CA 1
ATOM 883 C C . GLY A 1 119 ? 27.202 29.169 9.351 1.00 19.83 137 GLY A C 1
ATOM 884 O O . GLY A 1 119 ? 28.328 28.809 8.995 1.00 22.60 137 GLY A O 1
ATOM 885 N N . LEU A 1 120 ? 26.146 29.155 8.545 1.00 18.71 138 LEU A N 1
ATOM 886 C CA . LEU A 1 120 ? 26.244 28.766 7.143 1.00 19.50 138 LEU A CA 1
ATOM 887 C C . LEU A 1 120 ? 25.993 29.973 6.244 1.00 27.64 138 LEU A C 1
ATOM 888 O O . LEU A 1 120 ? 25.516 29.827 5.118 1.00 34.85 138 LEU A O 1
#

Secondary structure (DSSP, 8-state):
-EEEE-GGGG-TT-BGGGSSSSSSTTSHHHHH---BGGGSTTTTSEEEETT--STT-TTTT-EEEEEETTEEEEEEEEEE-SSSEEE-HHHHHHHHTS-HHHH-EEE-EEEEE-GGGGT-

GO terms:
  GO:0005576 extracellular region (C, EXP)

Solvent-accessible surface area: 5414 Å² total; per-residue (Å²): 93,74,0,20,62,64,78,25,7,48,70,25,91,54,39,0,106,92,8,18,0,9,73,15,98,46,0,0,40,67,104,77,160,27,63,31,0,39,93,7,78,76,58,23,52,0,2,1,1,49,46,0,85,19,155,46,16,90,29,1,2,21,0,36,57,0,65,50,80,86,73,62,12,56,2,4,2,0,20,88,5,100,82,16,13,48,0,0,41,72,0,0,43,45,0,7,50,39,77,0,95,124,75,6,160,12,93,6,81,25,66,103,26,80,54,144,54,5,45,61

InterPro domains:
  IPR010829 Eliciting plant response-like/Cerato-platanin [PF07249] (20-138)
  IPR010829 Eliciting plant response-like/Cerato-platanin [cd22778] (20-136)
  IPR036908 RlpA-like domain superfamily [G3DSA:2.40.40.10] (19-138)
  IPR036908 RlpA-like domain superfamily [SSF50685] (7-136)

CATH classification: 2.40.40.10

Nearest PDB structures (foldseek):
  3m3g-assembly1_A  TM=1.008E+00  e=1.562E-28  Trichoderma virens Gv29-8
  3suj-assembly1_A  TM=9.585E-01  e=2.700E-16  Moniliophthora perniciosa
  3suk-assembly2_B  TM=9.478E-01  e=7.877E-16  Moniliophthora perniciosa
  3sul-assembly1_A  TM=9.625E-01  e=1.401E-14  Moniliophthora perniciosa
  2kqa-assembly1_A  TM=9.210E-01  e=1.688E-11  Ceratocystis platani

Radius of gyration: 12.89 Å; Cα contacts (8 Å, |Δi|>4): 308; chains: 1; bounding box: 25×26×39 Å

Sequence (120 aa):
DTVSYDTGYDNGSRSLNDVSCSDGPNGLETRYHWSTQGQIPRRFPYIGGAAAVAGWNSASCGTCWKLQYSGHTIYVLAVDHAASGFNIALDAMNALTGGQAVQLGRVSSATATQVPVKNCGL